Protein AF-A0A2V8G1G4-F1 (afdb_monomer_lite)

Foldseek 3Di:
DDDLVVLVVCVVVPPQKDKDKDQDPVVVVVVVVSNVVVVKDFPDKDWDCPDPPDPTIIMIIMIGD

Secondary structure (DSSP, 8-state):
---HHHHHHHHHTT-SEEEEEES-HHHHHHHHHHHHHTT-EEEEEEEE-SSTTSS--EEEEEEE-

pLDDT: mean 96.59, std 1.76, range [91.19, 98.69]

Sequence (65 aa):
GFSKEAADAFVRHGARRIVYVSCDAPTLARDARRLLDHGYSLTSIRAFDLFPNTPHVETLAVFDG

Structure (mmCIF, N/CA/C/O backbone):
data_AF-A0A2V8G1G4-F1
#
_entry.id   AF-A0A2V8G1G4-F1
#
loop_
_atom_site.group_PDB
_atom_site.id
_atom_site.type_symbol
_atom_site.label_atom_id
_atom_site.label_alt_id
_atom_site.label_comp_id
_atom_site.label_asym_id
_atom_site.label_entity_id
_atom_site.label_seq_id
_atom_site.pdbx_PDB_ins_code
_atom_site.Cartn_x
_atom_site.Cartn_y
_atom_site.Cartn_z
_atom_site.occupancy
_atom_site.B_iso_or_equiv
_atom_site.auth_seq_id
_atom_site.auth_comp_id
_atom_site.auth_asym_id
_atom_site.auth_atom_id
_atom_site.pdbx_PDB_model_num
ATOM 1 N N . GLY A 1 1 ? 4.492 7.786 -0.754 1.00 91.88 1 GLY A N 1
ATOM 2 C CA . GLY A 1 1 ? 4.358 7.997 0.697 1.00 91.88 1 GLY A CA 1
ATOM 3 C C . GLY A 1 1 ? 3.312 9.042 0.988 1.00 91.88 1 GLY A C 1
ATOM 4 O O . GLY A 1 1 ? 3.314 10.051 0.298 1.00 91.88 1 GLY A O 1
ATOM 5 N N . PHE A 1 2 ? 2.464 8.841 1.995 1.00 96.06 2 PHE A N 1
ATOM 6 C CA . PHE A 1 2 ? 1.493 9.844 2.453 1.00 96.06 2 PHE A CA 1
ATOM 7 C C . PHE A 1 2 ? 1.878 10.452 3.817 1.00 96.06 2 PHE A C 1
ATOM 9 O O . PHE A 1 2 ? 2.709 9.908 4.556 1.00 96.06 2 PHE A O 1
ATOM 16 N N . SER A 1 3 ? 1.284 11.598 4.164 1.00 95.62 3 SER A N 1
ATOM 17 C CA . SER A 1 3 ? 1.495 12.275 5.452 1.00 95.62 3 SER A CA 1
ATOM 18 C C . SER A 1 3 ? 0.584 11.718 6.557 1.00 95.62 3 SER A C 1
ATOM 20 O O . SER A 1 3 ? -0.370 10.997 6.278 1.00 95.62 3 SER A O 1
ATOM 22 N N . LYS A 1 4 ? 0.854 12.025 7.830 1.00 92.88 4 LYS A N 1
ATOM 23 C CA . LYS A 1 4 ? -0.013 11.549 8.927 1.00 92.88 4 LYS A CA 1
ATOM 24 C C . LYS A 1 4 ? -1.430 12.114 8.800 1.00 92.88 4 LYS A C 1
ATOM 26 O O . LYS A 1 4 ? -2.396 11.374 8.914 1.00 92.88 4 LYS A O 1
ATOM 31 N N . GLU A 1 5 ? -1.524 13.382 8.422 1.00 96.06 5 GLU A N 1
ATOM 32 C CA . GLU A 1 5 ? -2.773 14.120 8.238 1.00 96.06 5 GLU A CA 1
ATOM 33 C C . GLU A 1 5 ? -3.646 13.490 7.143 1.00 96.06 5 GLU A C 1
ATOM 35 O O . GLU A 1 5 ? -4.873 13.532 7.221 1.00 96.06 5 GLU A O 1
ATOM 40 N N . ALA A 1 6 ? -3.025 12.873 6.130 1.00 95.56 6 ALA A N 1
ATOM 41 C CA . ALA A 1 6 ? -3.746 12.133 5.101 1.00 95.56 6 ALA A CA 1
ATOM 42 C C . ALA A 1 6 ? -4.412 10.867 5.667 1.00 95.56 6 ALA A C 1
ATOM 44 O O . ALA A 1 6 ? -5.572 10.610 5.355 1.00 95.56 6 ALA A O 1
ATOM 45 N N . ALA A 1 7 ? -3.721 10.114 6.533 1.00 94.06 7 ALA A N 1
ATOM 46 C CA . ALA A 1 7 ? -4.311 8.947 7.194 1.00 94.06 7 ALA A CA 1
ATOM 47 C C . ALA A 1 7 ? -5.511 9.340 8.070 1.00 94.06 7 ALA A C 1
ATOM 49 O O . ALA A 1 7 ? -6.576 8.729 7.954 1.00 94.06 7 ALA A O 1
ATOM 50 N N . ASP A 1 8 ? -5.372 10.415 8.851 1.00 94.88 8 ASP A N 1
ATOM 51 C CA . ASP A 1 8 ? -6.459 10.951 9.677 1.00 94.88 8 ASP A CA 1
ATOM 52 C C . ASP A 1 8 ? -7.661 11.363 8.808 1.00 94.88 8 ASP A C 1
ATOM 54 O O . ASP A 1 8 ? -8.821 11.131 9.161 1.00 94.88 8 ASP A O 1
ATOM 58 N N . ALA A 1 9 ? -7.399 11.964 7.641 1.00 96.44 9 ALA A N 1
ATOM 59 C CA . ALA A 1 9 ? -8.440 12.368 6.704 1.00 96.44 9 ALA A CA 1
ATOM 60 C C . ALA A 1 9 ? -9.213 11.168 6.133 1.00 96.44 9 ALA A C 1
ATOM 62 O O . ALA A 1 9 ? -10.437 11.245 6.028 1.00 96.44 9 ALA A O 1
ATOM 63 N N . PHE A 1 10 ? -8.551 10.050 5.811 1.00 95.69 10 PHE A N 1
ATOM 64 C CA . PHE A 1 10 ? -9.233 8.854 5.295 1.00 95.69 10 PHE A CA 1
ATOM 65 C C . PHE A 1 10 ? -10.271 8.320 6.287 1.00 95.69 10 PHE A C 1
ATOM 67 O O . PHE A 1 10 ? -11.401 8.021 5.901 1.00 95.69 10 PHE A O 1
ATOM 74 N N . VAL A 1 11 ? -9.914 8.271 7.574 1.00 93.06 11 VAL A N 1
ATOM 75 C CA . VAL A 1 11 ? -10.831 7.869 8.652 1.00 93.06 11 VAL A CA 1
ATOM 76 C C . VAL A 1 11 ? -11.952 8.883 8.825 1.00 93.06 11 VAL A C 1
ATOM 78 O O . VAL A 1 11 ? -13.122 8.507 8.848 1.00 93.06 11 VAL A O 1
ATOM 81 N N . ARG A 1 12 ? -11.622 10.178 8.892 1.00 96.44 12 ARG A N 1
ATOM 82 C CA . ARG A 1 12 ? -12.616 11.252 9.048 1.00 96.44 12 ARG A CA 1
ATOM 83 C C . ARG A 1 12 ? -13.669 11.263 7.944 1.00 96.44 12 ARG A C 1
ATOM 85 O O . ARG A 1 12 ? -14.807 11.639 8.202 1.00 96.44 12 ARG A O 1
ATOM 9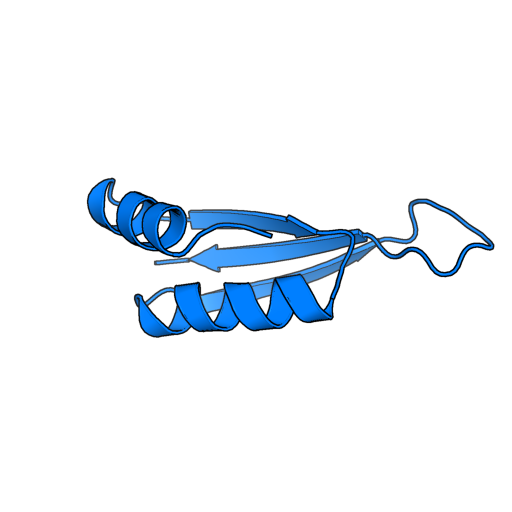2 N N . HIS A 1 13 ? -13.291 10.885 6.728 1.00 96.81 13 HIS A N 1
ATOM 93 C CA . HIS A 1 13 ? -14.199 10.804 5.586 1.00 96.81 13 HIS A CA 1
ATOM 94 C C . HIS A 1 13 ? -14.867 9.427 5.429 1.00 96.81 13 HIS A C 1
ATOM 96 O O . HIS A 1 13 ? -15.634 9.239 4.488 1.00 96.81 13 HIS A O 1
ATOM 102 N N . GLY A 1 14 ? -14.619 8.481 6.342 1.00 94.31 14 GLY A N 1
ATOM 103 C CA . GLY A 1 14 ? -15.260 7.166 6.343 1.00 94.31 14 GLY A CA 1
ATOM 104 C C . GLY A 1 14 ? -14.873 6.299 5.145 1.00 94.31 14 GLY A C 1
ATOM 105 O O . GLY A 1 14 ? -15.716 5.572 4.615 1.00 94.31 14 GLY A O 1
ATOM 106 N N . ALA A 1 15 ? -13.626 6.393 4.672 1.00 97.25 15 ALA A N 1
ATOM 107 C CA . ALA A 1 15 ? -13.166 5.577 3.556 1.00 97.25 15 ALA A CA 1
ATOM 108 C C . ALA A 1 15 ? -13.245 4.086 3.926 1.00 97.25 15 ALA A C 1
ATOM 110 O O . ALA A 1 15 ? -12.508 3.602 4.769 1.00 97.25 15 ALA A O 1
ATOM 111 N N . ARG A 1 16 ? -14.135 3.328 3.276 1.00 97.12 16 ARG A N 1
ATOM 112 C CA . ARG A 1 16 ? -14.252 1.875 3.512 1.00 97.12 16 ARG A CA 1
ATOM 113 C C . ARG A 1 16 ? -13.090 1.067 2.945 1.00 97.12 16 ARG A C 1
ATOM 115 O O . ARG A 1 16 ? -12.845 -0.045 3.395 1.00 97.12 16 ARG A O 1
ATOM 122 N N . ARG A 1 17 ? -12.426 1.588 1.912 1.00 97.88 17 ARG A N 1
ATOM 123 C CA . ARG A 1 17 ? -11.343 0.909 1.204 1.00 97.88 17 ARG A CA 1
ATOM 124 C C . ARG A 1 17 ? -10.293 1.904 0.748 1.00 97.88 17 ARG A C 1
ATOM 126 O O . ARG A 1 17 ? -10.631 2.922 0.147 1.00 97.88 17 ARG A O 1
ATOM 133 N N . ILE A 1 18 ? -9.031 1.555 0.960 1.00 98.06 18 ILE A N 1
ATOM 134 C CA . ILE A 1 18 ? -7.869 2.291 0.467 1.00 98.06 18 ILE A CA 1
ATOM 135 C C . ILE A 1 18 ? -7.077 1.360 -0.449 1.00 98.06 18 ILE A C 1
ATOM 137 O O . ILE A 1 18 ? -6.653 0.281 -0.041 1.00 98.06 18 ILE A O 1
ATOM 141 N N . VAL A 1 19 ? -6.871 1.788 -1.694 1.00 98.12 19 VAL A N 1
ATOM 142 C CA . VAL A 1 19 ? -5.967 1.125 -2.640 1.00 98.12 19 VAL A CA 1
ATOM 143 C C . VAL A 1 19 ? -4.702 1.967 -2.732 1.00 98.12 19 VAL A C 1
ATOM 145 O O . VAL A 1 19 ? -4.740 3.099 -3.207 1.00 98.12 19 VAL A O 1
ATOM 148 N N . TYR A 1 20 ? -3.592 1.428 -2.238 1.00 98.00 20 TYR A N 1
ATOM 149 C CA . TYR A 1 20 ? -2.293 2.091 -2.203 1.00 98.00 20 TYR A CA 1
ATOM 150 C C . TYR A 1 20 ? -1.404 1.510 -3.301 1.00 98.00 20 TYR A C 1
ATOM 152 O O . TYR A 1 20 ? -1.069 0.329 -3.256 1.00 98.00 20 TYR A O 1
ATOM 160 N N . VAL A 1 21 ? -0.970 2.356 -4.237 1.00 97.75 21 VAL A N 1
ATOM 161 C CA . VAL A 1 21 ? 0.060 2.043 -5.240 1.00 97.75 21 VAL A CA 1
ATOM 162 C C . VAL A 1 21 ? 1.394 2.704 -4.843 1.00 97.75 21 VAL A C 1
ATOM 164 O O . VAL A 1 21 ? 1.407 3.892 -4.512 1.00 97.75 21 VAL A O 1
ATOM 167 N N . SER A 1 22 ? 2.483 1.934 -4.755 1.00 97.31 22 SER A N 1
ATOM 168 C CA . SER A 1 22 ? 3.808 2.410 -4.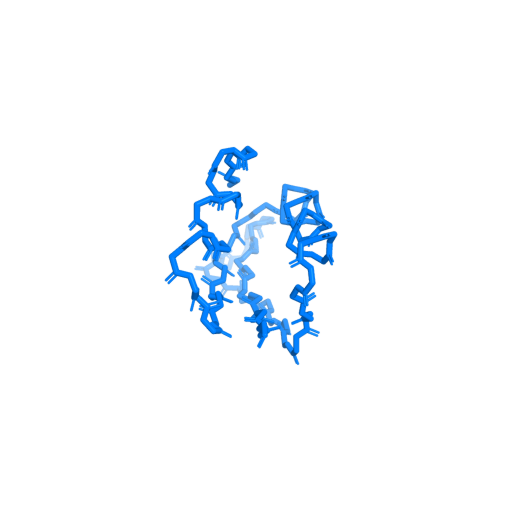319 1.00 97.31 22 SER A CA 1
ATOM 169 C C . SER A 1 22 ? 4.959 1.733 -5.057 1.00 97.31 22 SER A C 1
ATOM 171 O O . SER A 1 22 ? 5.036 0.504 -5.076 1.00 97.31 22 SER A O 1
ATOM 173 N N . CYS A 1 23 ? 5.934 2.527 -5.501 1.00 95.94 23 CYS A N 1
ATOM 174 C CA . CYS A 1 23 ? 7.218 2.054 -6.021 1.00 95.94 23 CYS A CA 1
ATOM 175 C C . CYS A 1 23 ? 8.294 1.839 -4.936 1.00 95.94 23 CYS A C 1
ATOM 177 O O . CYS A 1 23 ? 9.386 1.358 -5.232 1.00 95.94 23 CYS A O 1
ATOM 179 N N . ASP A 1 24 ? 8.013 2.227 -3.685 1.00 96.25 24 ASP A N 1
ATOM 180 C CA . ASP A 1 24 ? 8.959 2.158 -2.565 1.00 96.25 24 ASP A CA 1
ATOM 181 C C . ASP A 1 24 ? 8.392 1.313 -1.415 1.00 96.25 24 ASP A C 1
ATOM 183 O O . ASP A 1 24 ? 7.413 1.692 -0.755 1.00 96.25 24 ASP A O 1
ATOM 187 N N . ALA A 1 25 ? 9.008 0.151 -1.178 1.00 92.94 25 ALA A N 1
ATOM 188 C CA . ALA A 1 25 ? 8.567 -0.811 -0.170 1.00 92.94 25 ALA A CA 1
ATOM 189 C C . ALA A 1 25 ? 8.742 -0.315 1.283 1.00 92.94 25 ALA A C 1
ATOM 191 O O . ALA A 1 25 ? 7.806 -0.485 2.071 1.00 92.94 25 ALA A O 1
ATOM 192 N N . PRO A 1 26 ? 9.858 0.337 1.675 1.00 96.00 26 PRO A N 1
ATOM 193 C CA . PRO A 1 26 ? 9.999 0.899 3.021 1.00 96.00 26 PRO A CA 1
ATOM 194 C C . PRO A 1 26 ? 8.935 1.953 3.351 1.00 96.00 26 PRO A C 1
ATOM 196 O O . PRO A 1 26 ? 8.333 1.924 4.429 1.00 96.00 26 PRO A O 1
ATOM 199 N N . THR A 1 27 ? 8.655 2.863 2.417 1.00 97.44 27 THR A N 1
ATOM 200 C CA . THR A 1 27 ? 7.608 3.875 2.580 1.00 97.44 27 THR A CA 1
ATOM 201 C C . THR A 1 27 ? 6.228 3.236 2.665 1.00 97.44 27 THR A C 1
ATOM 203 O O . THR A 1 27 ? 5.448 3.621 3.538 1.00 97.44 27 THR A O 1
ATOM 206 N N . LEU A 1 28 ? 5.938 2.234 1.825 1.00 97.69 28 LEU A N 1
ATOM 207 C CA . LEU A 1 28 ? 4.691 1.473 1.902 1.00 97.69 28 LEU A CA 1
ATOM 208 C C . LEU A 1 28 ? 4.533 0.804 3.271 1.00 97.69 28 LEU A C 1
ATOM 210 O O . LEU A 1 28 ? 3.472 0.921 3.870 1.00 97.69 28 LEU A O 1
ATOM 214 N N . ALA A 1 29 ? 5.570 0.152 3.800 1.00 97.38 29 ALA A N 1
ATOM 215 C CA . ALA A 1 29 ? 5.510 -0.526 5.096 1.00 97.38 29 ALA A CA 1
ATOM 216 C C . ALA A 1 29 ? 5.238 0.451 6.254 1.00 97.38 29 ALA A C 1
ATOM 218 O O . ALA A 1 29 ? 4.385 0.195 7.108 1.00 97.38 29 ALA A O 1
ATOM 219 N N . ARG A 1 30 ? 5.919 1.605 6.259 1.00 97.94 30 ARG A N 1
ATOM 220 C CA . ARG A 1 30 ? 5.687 2.679 7.238 1.00 97.94 30 ARG A CA 1
ATOM 221 C C . ARG A 1 30 ? 4.247 3.186 7.184 1.00 97.94 30 ARG A C 1
ATOM 223 O 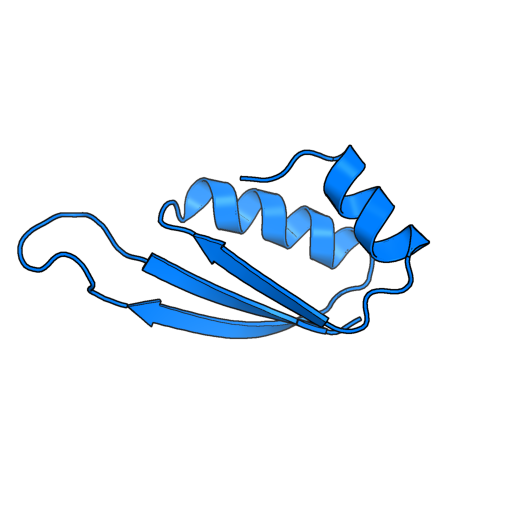O . ARG A 1 30 ? 3.624 3.398 8.222 1.00 97.94 30 ARG A O 1
ATOM 230 N N . ASP A 1 31 ? 3.738 3.421 5.983 1.00 98.12 31 ASP A N 1
ATOM 231 C CA . ASP A 1 31 ? 2.406 3.978 5.783 1.00 98.12 31 ASP A CA 1
ATOM 232 C C . ASP A 1 31 ? 1.308 2.937 6.053 1.00 98.12 31 ASP A C 1
ATOM 234 O O . ASP A 1 31 ? 0.297 3.260 6.673 1.00 98.12 31 ASP A O 1
ATOM 238 N N . ALA A 1 32 ? 1.540 1.672 5.692 1.00 98.00 32 ALA A N 1
ATOM 239 C CA . ALA A 1 32 ? 0.680 0.545 6.032 1.00 98.00 32 ALA A CA 1
ATOM 240 C C . ALA A 1 32 ? 0.474 0.464 7.543 1.00 98.00 32 ALA A C 1
ATOM 242 O O . ALA A 1 32 ? -0.662 0.349 7.994 1.00 98.00 32 ALA A O 1
ATOM 243 N N . ARG A 1 33 ? 1.544 0.617 8.338 1.00 97.94 33 ARG A N 1
ATOM 244 C CA . ARG A 1 33 ? 1.421 0.629 9.798 1.00 97.94 33 ARG A CA 1
ATOM 245 C C . ARG A 1 33 ? 0.466 1.716 10.290 1.00 97.94 33 ARG A C 1
ATOM 247 O O . ARG A 1 33 ? -0.364 1.433 11.143 1.00 97.94 33 ARG A O 1
ATOM 254 N N . ARG A 1 34 ? 0.521 2.916 9.705 1.00 97.06 34 ARG A N 1
ATOM 255 C CA . ARG A 1 34 ? -0.403 4.006 10.056 1.00 97.06 34 ARG A CA 1
ATOM 256 C C . ARG A 1 34 ? -1.854 3.645 9.753 1.00 97.06 34 ARG A C 1
ATOM 258 O O . ARG A 1 34 ? -2.710 3.971 10.560 1.00 97.06 34 ARG A O 1
ATOM 265 N N . LEU A 1 35 ? -2.139 2.988 8.626 1.00 97.88 35 LEU A N 1
ATOM 266 C CA . LEU A 1 35 ? -3.503 2.542 8.309 1.00 97.88 35 LEU A CA 1
ATOM 267 C C . LEU A 1 35 ? -3.982 1.460 9.284 1.00 97.88 35 LEU A C 1
ATOM 269 O O . LEU A 1 35 ? -5.113 1.529 9.754 1.00 97.88 35 LEU A O 1
ATOM 273 N N . LEU A 1 36 ? -3.110 0.510 9.635 1.00 97.50 36 LEU A N 1
ATOM 274 C CA . LEU A 1 36 ? -3.418 -0.528 10.624 1.00 97.50 36 LEU A CA 1
ATOM 275 C C . LEU A 1 36 ? -3.727 0.072 12.003 1.00 97.50 36 LEU A C 1
ATOM 277 O O . LEU A 1 36 ? -4.705 -0.312 12.636 1.00 97.50 36 LEU A O 1
ATOM 281 N N . ASP A 1 37 ? -2.938 1.055 12.445 1.00 96.88 37 ASP A N 1
ATOM 282 C CA . ASP A 1 37 ? -3.170 1.758 13.713 1.00 96.88 37 ASP A CA 1
ATOM 283 C C . ASP A 1 37 ? -4.501 2.552 13.704 1.00 96.88 37 ASP A C 1
ATOM 285 O O . ASP A 1 37 ? -5.066 2.824 14.760 1.00 96.88 37 ASP A O 1
ATOM 289 N N . HIS A 1 38 ? -5.033 2.877 12.519 1.00 95.88 38 HIS A N 1
ATOM 290 C CA . HIS A 1 38 ? -6.337 3.519 12.311 1.00 95.88 38 HIS A CA 1
ATOM 291 C C . HIS A 1 38 ? -7.502 2.530 12.125 1.00 95.88 38 HIS A C 1
ATOM 293 O O . HIS A 1 38 ? -8.612 2.946 11.796 1.00 95.88 38 HIS A O 1
ATOM 299 N N . GLY A 1 39 ? -7.271 1.231 12.335 1.00 96.75 39 GLY A N 1
ATOM 300 C CA . GLY A 1 39 ? -8.309 0.199 12.293 1.00 96.75 39 GLY A CA 1
ATOM 301 C C . GLY A 1 39 ? -8.545 -0.430 10.921 1.00 96.75 39 GLY A C 1
ATOM 302 O O . GLY A 1 39 ? -9.370 -1.33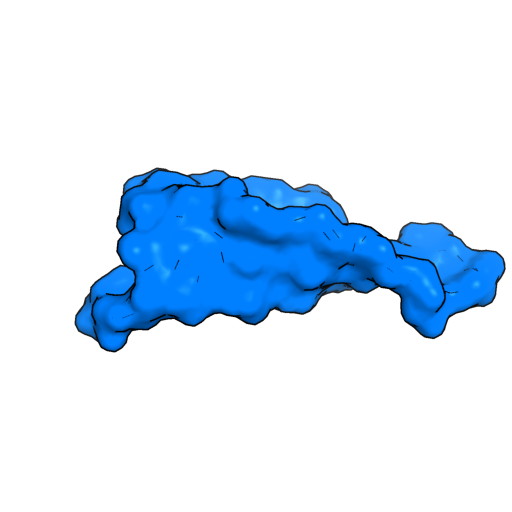2 10.811 1.00 96.75 39 GLY A O 1
ATOM 303 N N . TYR A 1 40 ? -7.804 -0.025 9.888 1.00 98.19 40 TYR A N 1
ATOM 304 C CA . TYR A 1 40 ? -7.850 -0.730 8.611 1.00 98.19 40 TYR A CA 1
ATOM 305 C C . TYR A 1 40 ? -7.132 -2.078 8.701 1.00 98.19 40 TYR A C 1
ATOM 307 O O . TYR A 1 40 ? -6.173 -2.252 9.448 1.00 98.19 40 TYR A O 1
ATOM 315 N N . SER A 1 41 ? -7.536 -3.023 7.862 1.00 98.31 41 SER A N 1
ATOM 316 C CA . SER A 1 41 ? -6.886 -4.320 7.684 1.00 98.31 41 SER A CA 1
ATOM 317 C C . SER A 1 41 ? -6.278 -4.420 6.291 1.00 98.31 41 SER A C 1
ATOM 319 O O . SER A 1 41 ? -6.958 -4.143 5.308 1.00 98.31 41 SER A O 1
ATOM 321 N N . LEU A 1 42 ? -5.016 -4.848 6.184 1.00 98.38 42 LEU A N 1
ATOM 322 C CA . LEU A 1 42 ? -4.398 -5.178 4.894 1.00 98.38 42 LEU A CA 1
ATOM 323 C C . LEU A 1 42 ? -4.987 -6.499 4.378 1.00 98.38 42 LEU A C 1
ATOM 325 O O . LEU A 1 42 ? -4.678 -7.563 4.910 1.00 98.38 42 LEU A O 1
ATOM 329 N N . THR A 1 43 ? -5.821 -6.440 3.343 1.00 98.62 43 THR A N 1
ATOM 330 C CA . THR A 1 43 ? -6.543 -7.608 2.810 1.00 98.62 43 THR A CA 1
ATOM 331 C C . THR A 1 43 ? -5.892 -8.202 1.567 1.00 98.62 43 THR A C 1
ATOM 333 O O . THR A 1 43 ? -6.081 -9.380 1.266 1.00 98.62 43 THR A O 1
ATOM 336 N N . SER A 1 44 ? -5.091 -7.421 0.841 1.00 98.56 44 SER A N 1
ATOM 337 C CA . SER A 1 44 ? -4.348 -7.906 -0.322 1.00 98.56 44 SER A CA 1
ATOM 338 C C . SER A 1 44 ? -3.096 -7.078 -0.570 1.00 98.56 44 SER A C 1
ATOM 340 O O . SER A 1 44 ? -3.085 -5.871 -0.350 1.00 98.56 44 SER A O 1
ATOM 342 N N . ILE A 1 45 ? -2.049 -7.723 -1.079 1.00 98.06 45 ILE A N 1
ATOM 343 C CA . ILE A 1 45 ? -0.855 -7.060 -1.602 1.00 98.06 45 ILE A CA 1
ATOM 344 C C . ILE A 1 45 ? -0.343 -7.815 -2.829 1.00 98.06 45 ILE A C 1
ATOM 346 O O . ILE A 1 45 ? -0.358 -9.050 -2.851 1.00 98.06 45 ILE A O 1
ATOM 350 N N . ARG A 1 46 ? 0.064 -7.090 -3.870 1.00 98.12 46 ARG A N 1
ATOM 351 C CA . ARG A 1 46 ? 0.642 -7.638 -5.104 1.00 98.12 46 ARG A CA 1
ATOM 352 C C . ARG A 1 46 ? 1.765 -6.738 -5.600 1.00 98.12 46 ARG A C 1
ATOM 354 O O . ARG A 1 46 ? 1.614 -5.523 -5.588 1.00 98.12 46 ARG A O 1
ATOM 361 N N . ALA A 1 47 ? 2.856 -7.350 -6.045 1.00 97.06 47 ALA A N 1
ATOM 362 C CA . ALA A 1 47 ? 3.964 -6.670 -6.700 1.00 97.06 47 ALA A CA 1
ATOM 363 C C . ALA A 1 47 ? 3.865 -6.845 -8.222 1.00 97.06 47 ALA A C 1
ATOM 365 O O . ALA A 1 47 ? 3.429 -7.895 -8.699 1.00 97.06 47 ALA A O 1
ATOM 366 N N . PHE A 1 48 ? 4.283 -5.826 -8.961 1.00 97.06 48 PHE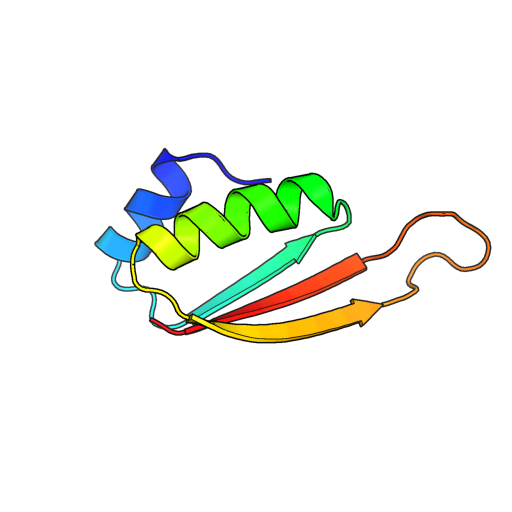 A N 1
ATOM 367 C CA . PHE A 1 48 ? 4.274 -5.756 -10.413 1.00 97.06 48 PHE A CA 1
ATOM 368 C C . PHE A 1 48 ? 5.649 -5.304 -10.903 1.00 97.06 48 PHE A C 1
ATOM 370 O O . PHE A 1 48 ? 6.171 -4.274 -10.468 1.00 97.06 48 PHE A O 1
ATOM 377 N N . ASP A 1 49 ? 6.209 -6.065 -11.839 1.00 96.81 49 ASP A N 1
ATOM 378 C CA . ASP A 1 49 ? 7.371 -5.641 -12.615 1.00 96.81 49 ASP A CA 1
ATOM 379 C C . ASP A 1 49 ? 6.894 -4.783 -13.794 1.00 96.81 49 ASP A C 1
ATOM 381 O O . ASP A 1 49 ? 6.537 -5.291 -14.858 1.00 96.81 49 ASP A O 1
ATOM 385 N N . LEU A 1 50 ? 6.802 -3.470 -13.566 1.00 96.06 50 LEU A N 1
ATOM 386 C CA . LEU A 1 50 ? 6.458 -2.494 -14.607 1.00 96.06 50 LEU A CA 1
ATOM 387 C C . LEU A 1 50 ? 7.692 -1.960 -15.343 1.00 96.06 50 LEU A C 1
ATOM 389 O O . LEU A 1 50 ? 7.551 -1.317 -16.384 1.00 96.06 50 LEU A O 1
ATOM 393 N N . PHE A 1 51 ? 8.890 -2.227 -14.819 1.00 94.94 51 PHE A N 1
ATOM 394 C CA . PHE A 1 51 ? 10.153 -1.720 -15.343 1.00 94.94 51 PHE A CA 1
ATOM 395 C C . PHE A 1 51 ? 11.177 -2.862 -15.430 1.00 94.94 51 PHE A C 1
ATOM 397 O O . PHE A 1 51 ? 12.113 -2.914 -14.621 1.00 94.94 51 PHE A O 1
ATOM 404 N N . PRO A 1 52 ? 11.035 -3.758 -16.426 1.00 95.69 52 PRO A N 1
ATOM 405 C CA . PRO A 1 52 ? 11.891 -4.928 -16.542 1.00 95.69 52 PRO A CA 1
ATOM 406 C C . PRO A 1 52 ? 13.368 -4.557 -16.642 1.00 95.69 52 PRO A C 1
ATOM 408 O O . PRO A 1 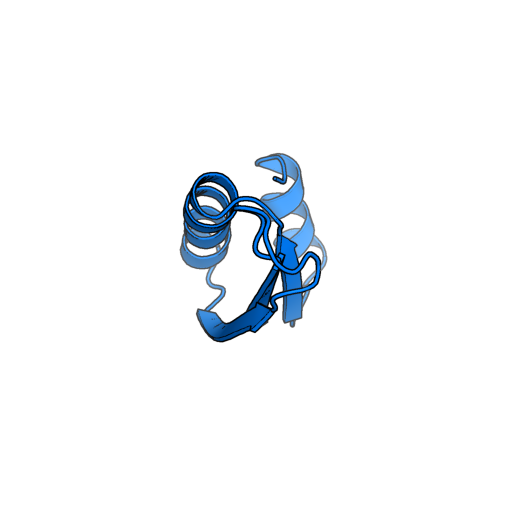52 ? 13.743 -3.597 -17.320 1.00 95.69 52 PRO A O 1
ATOM 411 N N . ASN A 1 53 ? 14.219 -5.376 -16.023 1.00 96.19 53 ASN A N 1
ATOM 412 C CA . ASN A 1 53 ? 15.672 -5.169 -15.940 1.00 96.19 53 ASN A CA 1
ATOM 413 C C . ASN A 1 53 ? 16.091 -3.927 -15.132 1.00 96.19 53 ASN A C 1
ATOM 415 O O . ASN A 1 53 ? 17.207 -3.430 -15.288 1.00 96.19 53 ASN A O 1
ATOM 419 N N . THR A 1 54 ? 15.224 -3.436 -14.248 1.00 95.69 54 THR A N 1
ATOM 420 C CA . THR A 1 54 ? 15.555 -2.397 -13.267 1.00 95.69 54 THR A CA 1
ATOM 421 C C . THR A 1 54 ? 15.302 -2.921 -11.849 1.00 95.69 54 THR A C 1
ATOM 423 O O . THR A 1 54 ? 14.597 -3.915 -11.682 1.00 95.69 54 THR A O 1
ATOM 426 N N . PRO A 1 55 ? 15.846 -2.282 -10.799 1.00 93.06 55 PRO A N 1
ATOM 427 C CA . PRO A 1 55 ? 15.504 -2.644 -9.425 1.00 93.06 55 PRO A CA 1
ATOM 428 C C . PRO A 1 55 ? 14.104 -2.161 -8.996 1.00 93.06 55 PRO A C 1
ATOM 430 O O . PRO A 1 55 ? 13.714 -2.396 -7.853 1.00 93.06 55 PRO A O 1
ATOM 433 N N . HIS A 1 56 ? 13.362 -1.450 -9.854 1.00 94.50 56 HIS A N 1
ATOM 434 C CA . HIS A 1 56 ? 12.060 -0.892 -9.497 1.00 94.50 56 HIS A CA 1
ATOM 435 C C . HIS A 1 56 ? 10.975 -1.968 -9.459 1.00 94.50 56 HIS A C 1
ATOM 437 O O . HIS A 1 56 ? 10.848 -2.778 -10.371 1.00 94.50 56 HIS A O 1
ATOM 443 N N . VAL A 1 57 ? 10.139 -1.917 -8.422 1.00 94.94 57 VAL A N 1
ATOM 444 C CA . VAL A 1 57 ? 8.955 -2.766 -8.274 1.00 94.94 57 VAL A CA 1
ATOM 445 C C . VAL A 1 57 ? 7.791 -1.890 -7.850 1.00 94.94 57 VAL A C 1
ATOM 447 O O . VAL A 1 57 ? 7.891 -1.164 -6.864 1.00 94.94 57 VAL A O 1
ATOM 450 N N . GLU A 1 58 ? 6.673 -1.993 -8.562 1.00 97.62 58 GLU A N 1
ATOM 451 C CA . GLU A 1 58 ? 5.434 -1.335 -8.165 1.00 97.62 58 GLU A CA 1
ATOM 452 C C . GLU A 1 58 ? 4.608 -2.284 -7.299 1.00 97.62 58 GLU A C 1
ATOM 454 O O . GLU A 1 58 ? 4.481 -3.468 -7.598 1.00 97.62 58 GLU A O 1
ATOM 459 N N . THR A 1 59 ? 4.022 -1.789 -6.218 1.00 98.06 59 THR A N 1
ATOM 460 C CA . THR A 1 59 ? 3.205 -2.587 -5.303 1.00 98.06 59 THR A CA 1
ATOM 461 C C . THR A 1 59 ? 1.811 -2.001 -5.204 1.00 98.06 59 THR A C 1
ATOM 463 O O . THR A 1 59 ? 1.662 -0.802 -5.000 1.00 98.06 59 THR A O 1
ATOM 466 N N . LEU A 1 60 ? 0.792 -2.852 -5.279 1.00 98.31 60 LEU A N 1
ATOM 467 C CA . LEU A 1 60 ? -0.592 -2.517 -4.967 1.00 98.31 60 LEU A CA 1
ATOM 468 C C . LEU A 1 60 ? -0.987 -3.211 -3.666 1.00 98.31 60 LEU A C 1
ATOM 470 O O . LEU A 1 60 ? -0.995 -4.440 -3.597 1.00 98.31 60 LEU A O 1
ATOM 474 N N . ALA A 1 61 ? -1.344 -2.430 -2.654 1.00 98.56 61 ALA A N 1
ATOM 475 C CA . ALA A 1 61 ? -1.879 -2.902 -1.385 1.00 98.56 61 ALA A CA 1
ATOM 476 C C . ALA A 1 61 ? -3.333 -2.443 -1.217 1.00 98.56 61 ALA A C 1
ATOM 478 O O . ALA A 1 61 ? -3.675 -1.301 -1.524 1.00 98.56 61 ALA A O 1
ATOM 479 N N . VAL A 1 62 ? -4.191 -3.335 -0.732 1.00 98.69 62 VAL A N 1
ATOM 480 C CA . VAL A 1 62 ? -5.604 -3.065 -0.455 1.00 98.69 62 VAL A CA 1
ATOM 481 C C . VAL A 1 62 ? -5.825 -3.127 1.044 1.00 98.69 62 VAL A C 1
ATOM 483 O O . VAL A 1 62 ? -5.496 -4.128 1.680 1.00 98.69 62 VAL A O 1
ATOM 486 N N . PHE A 1 63 ? -6.405 -2.061 1.580 1.00 98.56 63 PHE A N 1
ATOM 487 C CA . PHE A 1 63 ? -6.810 -1.961 2.971 1.00 98.56 63 PHE A CA 1
ATOM 488 C C . PHE A 1 63 ? -8.322 -1.771 3.050 1.00 98.56 63 PHE A C 1
ATOM 490 O O . PHE A 1 63 ? -8.868 -0.935 2.329 1.00 98.56 63 PHE A O 1
ATOM 497 N N . ASP A 1 64 ? -8.986 -2.513 3.928 1.00 98.06 64 ASP A N 1
ATOM 498 C CA . ASP A 1 64 ? -10.421 -2.394 4.203 1.00 98.06 64 ASP A CA 1
ATOM 499 C C . ASP A 1 64 ? -10.629 -1.954 5.661 1.00 98.06 64 ASP A C 1
ATOM 501 O O . ASP A 1 64 ? -9.923 -2.440 6.548 1.00 98.06 64 ASP A O 1
ATOM 505 N N . GLY A 1 65 ? -11.535 -0.997 5.883 1.00 91.19 65 GLY A N 1
ATOM 506 C CA . GLY A 1 65 ? -11.874 -0.427 7.197 1.00 91.19 65 GLY A CA 1
ATOM 507 C C . GLY A 1 65 ? -13.225 -0.878 7.734 1.00 91.19 65 GLY A C 1
ATOM 508 O O . GLY A 1 65 ? -14.038 -1.429 6.948 1.00 91.19 65 GLY A O 1
#

Radius of gyration: 12.42 Å; chains: 1; bounding box: 31×22×30 Å